Protein AF-A0A833W6I7-F1 (afdb_monomer)

Structure (mmCIF, N/CA/C/O backbone):
data_AF-A0A833W6I7-F1
#
_entry.id   AF-A0A833W6I7-F1
#
loop_
_atom_site.group_PDB
_atom_site.id
_atom_site.type_symbol
_atom_site.label_atom_id
_atom_site.label_alt_id
_atom_site.label_comp_id
_atom_site.label_asym_id
_atom_site.label_entity_id
_atom_site.label_seq_id
_atom_site.pdbx_PDB_ins_code
_atom_site.Cartn_x
_atom_site.Cartn_y
_atom_site.Cartn_z
_atom_site.occupancy
_atom_site.B_iso_or_equiv
_atom_site.auth_seq_id
_atom_site.auth_comp_id
_atom_site.auth_asym_id
_atom_site.auth_atom_id
_atom_site.pdbx_PDB_model_num
ATOM 1 N N . MET A 1 1 ? 0.940 7.226 5.268 1.00 83.69 1 MET A N 1
ATOM 2 C CA . MET A 1 1 ? 0.257 5.923 5.467 1.00 83.69 1 MET A CA 1
ATOM 3 C C . MET A 1 1 ? -1.119 6.006 6.154 1.00 83.69 1 MET A C 1
ATOM 5 O O . MET A 1 1 ? -2.097 5.591 5.545 1.00 83.69 1 MET A O 1
ATOM 9 N N . LYS A 1 2 ? -1.274 6.593 7.357 1.00 85.38 2 LYS A N 1
ATOM 10 C CA . LYS A 1 2 ? -2.568 6.609 8.098 1.00 85.38 2 LYS A CA 1
ATOM 11 C C . LYS A 1 2 ? -3.761 7.235 7.347 1.00 85.38 2 LYS A C 1
ATOM 13 O O . LYS A 1 2 ? -4.873 6.736 7.470 1.00 85.38 2 LYS A O 1
ATOM 18 N N . LYS A 1 3 ? -3.546 8.305 6.568 1.00 90.19 3 LYS A N 1
ATOM 19 C CA . LYS A 1 3 ? -4.594 8.942 5.739 1.00 90.19 3 LYS A CA 1
ATOM 20 C C . LYS A 1 3 ? -5.110 8.008 4.635 1.00 90.19 3 LYS A C 1
ATOM 22 O O . LYS A 1 3 ? -6.305 8.007 4.388 1.00 90.19 3 LYS A O 1
ATOM 27 N N . MET A 1 4 ? -4.233 7.208 4.025 1.00 86.31 4 MET A N 1
ATOM 28 C CA . MET A 1 4 ? -4.596 6.249 2.968 1.00 86.31 4 MET A CA 1
ATOM 29 C C . MET A 1 4 ? -5.417 5.093 3.544 1.00 86.31 4 MET A C 1
ATOM 31 O O . MET A 1 4 ? -6.507 4.816 3.071 1.00 86.31 4 MET A O 1
ATOM 35 N N . MET A 1 5 ? -4.988 4.532 4.681 1.00 88.94 5 MET A N 1
ATOM 36 C CA . MET A 1 5 ? -5.780 3.531 5.412 1.00 88.94 5 MET A CA 1
ATOM 37 C C . MET A 1 5 ? -7.173 4.056 5.805 1.00 88.94 5 MET A C 1
ATOM 39 O O . MET A 1 5 ? -8.164 3.358 5.653 1.00 88.94 5 MET A O 1
ATOM 43 N N . LYS A 1 6 ? -7.281 5.310 6.265 1.00 87.00 6 LYS A N 1
ATOM 44 C CA . LYS A 1 6 ? -8.588 5.932 6.557 1.00 87.00 6 LYS A CA 1
ATOM 45 C C . LYS A 1 6 ? -9.472 6.126 5.320 1.00 87.00 6 LYS A C 1
ATOM 47 O O . LYS A 1 6 ? -10.682 6.203 5.470 1.00 87.00 6 LYS A O 1
ATOM 52 N N . LYS A 1 7 ? -8.872 6.247 4.135 1.00 90.69 7 LYS A N 1
ATOM 53 C CA . LYS A 1 7 ? -9.569 6.335 2.846 1.00 90.69 7 LYS A CA 1
ATOM 54 C C . LYS A 1 7 ? -9.871 4.962 2.236 1.00 90.69 7 L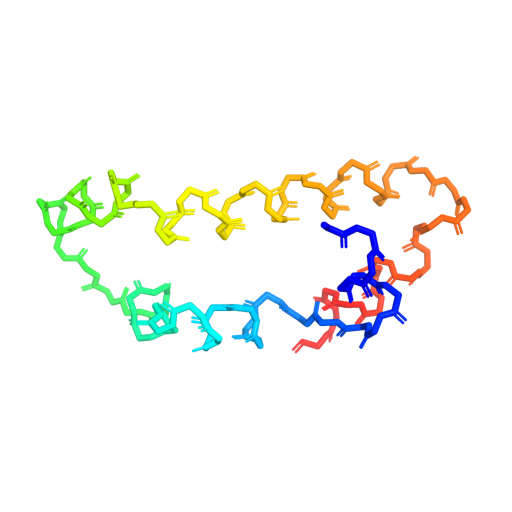YS A C 1
ATOM 56 O O . LYS A 1 7 ? -10.329 4.921 1.105 1.00 90.69 7 LYS A O 1
ATOM 61 N N . LEU A 1 8 ? -9.599 3.874 2.962 1.00 89.94 8 LEU A N 1
ATOM 62 C CA . LEU A 1 8 ? -9.741 2.500 2.479 1.00 89.94 8 LEU A CA 1
ATOM 63 C C . LEU A 1 8 ? -8.920 2.193 1.216 1.00 89.94 8 LEU A C 1
ATOM 65 O O . LEU A 1 8 ? -9.305 1.338 0.432 1.00 89.94 8 LEU A O 1
ATOM 69 N N . THR A 1 9 ? -7.784 2.871 1.020 1.00 91.81 9 THR A N 1
ATOM 70 C CA . THR A 1 9 ? -6.910 2.612 -0.133 1.00 91.81 9 THR A CA 1
ATOM 71 C C . THR A 1 9 ? -6.423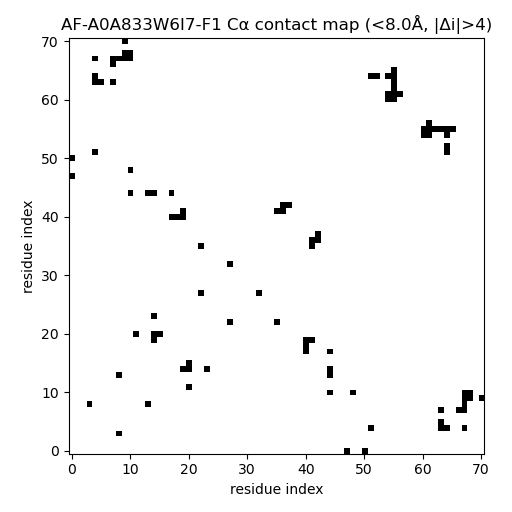 1.163 -0.109 1.00 91.81 9 THR A C 1
ATOM 73 O O . THR A 1 9 ? -5.732 0.769 0.832 1.00 91.81 9 THR A O 1
ATOM 76 N N . THR A 1 10 ? -6.776 0.383 -1.129 1.00 92.50 10 THR A N 1
ATOM 77 C CA . THR A 1 10 ? -6.349 -1.017 -1.270 1.00 92.50 10 THR A CA 1
ATOM 78 C C . THR A 1 10 ? -4.882 -1.103 -1.699 1.00 92.50 10 THR A C 1
ATOM 80 O O . THR A 1 10 ? -4.237 -0.096 -2.022 1.00 92.50 10 THR A O 1
ATOM 83 N N . LYS A 1 11 ? -4.311 -2.313 -1.679 1.00 90.06 11 LYS A N 1
ATOM 84 C CA . LYS A 1 11 ? -2.951 -2.522 -2.202 1.00 90.06 11 LYS A CA 1
ATOM 85 C C . LYS A 1 11 ? -2.931 -2.281 -3.720 1.00 90.06 11 LYS A C 1
ATOM 87 O O . LYS A 1 11 ? -1.990 -1.670 -4.218 1.00 90.06 11 LYS A O 1
ATOM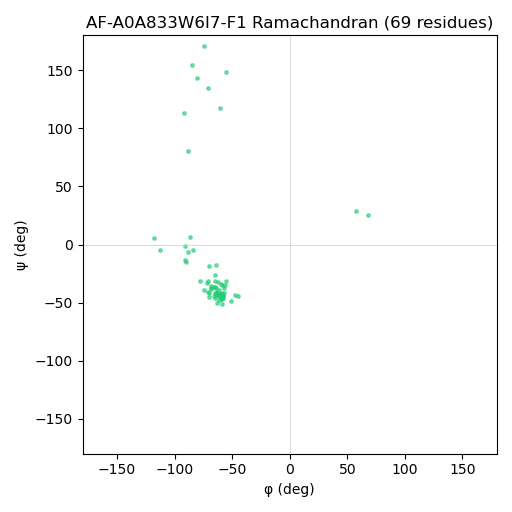 92 N N . GLU A 1 12 ? -3.991 -2.659 -4.425 1.00 91.12 12 GLU A N 1
ATOM 93 C CA . GLU A 1 12 ? -4.196 -2.452 -5.858 1.00 91.12 12 GLU A CA 1
ATOM 94 C C . GLU A 1 12 ? -4.270 -0.964 -6.198 1.00 91.12 12 GLU A C 1
ATOM 96 O O . GLU A 1 12 ? -3.514 -0.501 -7.050 1.00 91.12 12 GLU A O 1
ATOM 101 N N . ASP A 1 13 ? -5.098 -0.194 -5.485 1.00 93.50 13 ASP A N 1
ATOM 102 C CA . ASP A 1 13 ? -5.236 1.254 -5.697 1.00 93.50 13 ASP A CA 1
ATOM 103 C C . ASP A 1 13 ? -3.900 1.967 -5.504 1.00 93.50 13 ASP A C 1
ATOM 105 O O . ASP A 1 13 ? -3.527 2.877 -6.253 1.00 93.50 13 ASP A O 1
ATOM 109 N N . PHE A 1 14 ? -3.154 1.553 -4.478 1.00 94.31 14 PHE A N 1
ATOM 110 C CA . PHE A 1 14 ? -1.863 2.149 -4.194 1.00 94.31 14 PHE A CA 1
ATOM 111 C C . PHE A 1 14 ? -0.813 1.753 -5.236 1.00 94.31 14 PHE A C 1
ATOM 113 O O . PHE A 1 14 ? -0.059 2.612 -5.689 1.00 94.31 14 PHE A O 1
ATOM 120 N N . ALA A 1 15 ? -0.795 0.493 -5.679 1.00 93.75 15 ALA A N 1
ATOM 121 C CA . ALA A 1 15 ? 0.061 0.047 -6.776 1.00 93.75 15 ALA A CA 1
ATOM 122 C C . ALA A 1 15 ? -0.261 0.777 -8.092 1.00 93.75 15 ALA A C 1
ATOM 124 O O . ALA A 1 15 ? 0.660 1.158 -8.817 1.00 93.75 15 ALA A O 1
ATOM 125 N N . ALA A 1 16 ? -1.541 1.031 -8.378 1.00 94.81 16 ALA A N 1
ATOM 126 C CA . ALA A 1 16 ? -1.982 1.805 -9.536 1.00 94.81 16 ALA A CA 1
ATOM 127 C C . ALA A 1 16 ? -1.539 3.271 -9.436 1.00 94.81 16 ALA A C 1
ATOM 129 O O . ALA A 1 16 ? -0.971 3.809 -10.382 1.00 94.81 16 ALA A O 1
ATOM 130 N N . THR A 1 17 ? -1.691 3.890 -8.260 1.00 94.94 17 THR A N 1
ATOM 131 C CA . THR A 1 17 ? -1.225 5.266 -7.989 1.00 94.94 17 THR A CA 1
ATOM 132 C C . THR A 1 17 ? 0.283 5.413 -8.202 1.00 94.94 17 THR A C 1
ATOM 134 O O . THR A 1 17 ? 0.759 6.458 -8.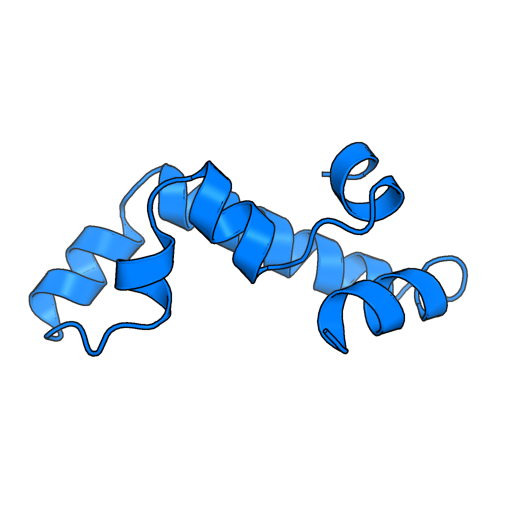638 1.00 94.94 17 THR A O 1
ATOM 137 N N . LEU A 1 18 ? 1.045 4.366 -7.886 1.00 94.75 18 LEU A N 1
ATOM 138 C CA . LEU A 1 18 ? 2.494 4.319 -8.064 1.00 94.75 18 LEU A CA 1
ATOM 139 C C . LEU A 1 18 ? 2.921 3.915 -9.486 1.00 94.75 18 LEU A C 1
ATOM 141 O O . LEU A 1 18 ? 4.115 3.910 -9.767 1.00 94.75 18 LEU A O 1
ATOM 145 N N . GLY A 1 19 ? 1.986 3.560 -10.374 1.00 95.31 19 GLY A N 1
ATOM 146 C CA . GLY A 1 19 ? 2.294 3.104 -11.734 1.00 95.31 19 GLY A CA 1
ATOM 147 C C . GLY A 1 19 ? 3.009 1.749 -11.782 1.00 95.31 19 GLY A C 1
ATOM 148 O O . GLY A 1 19 ? 3.754 1.467 -12.719 1.00 95.31 19 GLY A O 1
ATOM 149 N N . ILE A 1 20 ? 2.826 0.914 -10.755 1.00 95.38 20 ILE A N 1
ATOM 150 C CA . ILE A 1 20 ? 3.481 -0.398 -10.632 1.00 95.38 20 ILE A CA 1
ATOM 151 C C . ILE A 1 20 ? 2.492 -1.566 -10.612 1.00 95.38 20 ILE A C 1
ATOM 153 O O . ILE A 1 20 ? 2.921 -2.699 -10.413 1.00 95.38 20 ILE A O 1
ATOM 157 N N . ALA A 1 21 ? 1.196 -1.314 -10.818 1.00 93.31 21 ALA A N 1
ATOM 158 C CA . ALA A 1 21 ? 0.154 -2.342 -10.800 1.00 93.31 21 ALA A CA 1
ATOM 159 C C . ALA A 1 21 ? 0.496 -3.541 -11.704 1.00 93.31 21 ALA A C 1
ATOM 161 O O . ALA A 1 21 ? 0.496 -4.680 -11.236 1.00 93.31 21 ALA A O 1
ATOM 162 N N . ASP A 1 22 ? 0.911 -3.289 -12.948 1.00 90.81 22 ASP A N 1
ATOM 163 C CA . ASP A 1 22 ? 1.296 -4.351 -13.888 1.00 90.81 22 ASP A CA 1
ATOM 164 C C . ASP A 1 22 ? 2.541 -5.126 -13.443 1.00 90.81 22 ASP A C 1
ATOM 166 O O . ASP A 1 22 ? 2.666 -6.318 -13.704 1.00 90.81 22 ASP A O 1
ATOM 170 N N . LYS A 1 23 ? 3.471 -4.474 -12.737 1.00 91.00 23 LYS A N 1
ATOM 171 C CA . LYS A 1 23 ? 4.700 -5.111 -12.235 1.00 91.00 23 LYS A CA 1
ATOM 172 C C . LYS A 1 23 ? 4.451 -5.953 -10.986 1.00 91.00 23 LYS A C 1
ATOM 174 O O . LYS A 1 23 ? 5.146 -6.941 -10.784 1.00 91.00 23 LYS A O 1
ATOM 179 N N . ILE A 1 24 ? 3.486 -5.558 -10.154 1.00 88.06 24 ILE A N 1
ATOM 180 C CA . ILE A 1 24 ? 3.079 -6.293 -8.949 1.00 88.06 24 ILE A CA 1
ATOM 181 C C . ILE A 1 24 ? 2.272 -7.543 -9.316 1.00 88.06 24 ILE A C 1
ATOM 183 O O . ILE A 1 24 ? 2.464 -8.585 -8.695 1.00 88.06 24 ILE A O 1
ATOM 187 N N . ASN A 1 25 ? 1.403 -7.445 -10.324 1.00 85.69 25 ASN A N 1
ATOM 188 C CA . ASN A 1 25 ? 0.555 -8.553 -10.777 1.00 85.69 25 ASN A CA 1
ATOM 189 C C . ASN A 1 25 ? 1.194 -9.394 -11.896 1.00 85.69 25 ASN A C 1
ATOM 191 O O . ASN A 1 25 ? 0.701 -10.472 -12.224 1.00 85.69 25 ASN A O 1
ATOM 195 N N . GLY A 1 26 ? 2.271 -8.900 -12.506 1.00 85.00 26 GLY A N 1
ATOM 196 C CA . GLY A 1 26 ? 2.950 -9.539 -13.625 1.00 85.00 26 GLY A CA 1
ATOM 197 C C . GLY A 1 26 ? 3.973 -10.590 -13.202 1.00 85.00 26 GLY A C 1
ATOM 198 O O . GLY A 1 26 ? 4.575 -10.530 -12.130 1.00 85.00 26 GLY A O 1
ATOM 199 N N . ASN A 1 27 ? 4.232 -11.540 -14.100 1.00 85.38 27 ASN A N 1
ATOM 200 C CA . ASN A 1 27 ? 5.235 -12.578 -13.886 1.00 85.38 27 ASN A CA 1
ATOM 201 C C . ASN A 1 27 ? 6.613 -12.091 -14.369 1.00 85.38 27 ASN A C 1
ATOM 203 O O . ASN A 1 27 ? 7.035 -12.353 -15.496 1.00 85.38 27 ASN A O 1
ATOM 207 N N . LEU A 1 28 ? 7.293 -11.300 -13.536 1.00 89.94 28 LEU A N 1
ATOM 208 C CA . LEU A 1 28 ? 8.616 -10.761 -13.855 1.00 89.94 28 LEU A CA 1
ATOM 209 C C . LEU A 1 28 ? 9.687 -11.861 -13.821 1.00 89.94 28 LEU A C 1
ATOM 211 O O . LEU A 1 28 ? 9.810 -12.602 -12.846 1.00 89.94 28 LEU A O 1
ATOM 215 N N . SER A 1 29 ? 10.557 -11.895 -14.834 1.00 93.12 29 SER A N 1
ATOM 216 C CA . SER A 1 29 ? 11.793 -12.685 -14.780 1.00 93.12 29 SER A CA 1
ATOM 217 C C . SER A 1 29 ? 12.628 -12.303 -13.555 1.00 93.12 29 SER A C 1
ATOM 219 O O . SER A 1 29 ? 12.676 -11.132 -13.175 1.00 93.12 29 SER A O 1
ATOM 221 N N . ARG A 1 30 ? 13.375 -13.255 -12.980 1.00 90.06 30 ARG A N 1
ATOM 222 C CA . ARG A 1 30 ? 14.157 -13.056 -11.740 1.00 90.06 30 ARG A CA 1
ATOM 223 C C . ARG A 1 30 ? 15.010 -11.776 -11.740 1.00 90.06 30 ARG A C 1
ATOM 225 O O . ARG A 1 30 ? 15.021 -11.051 -10.751 1.00 90.06 30 ARG A O 1
ATOM 232 N N . GLY A 1 31 ? 15.692 -11.472 -12.847 1.00 93.94 31 GLY A N 1
ATOM 233 C CA . GLY A 1 31 ? 16.496 -10.250 -12.975 1.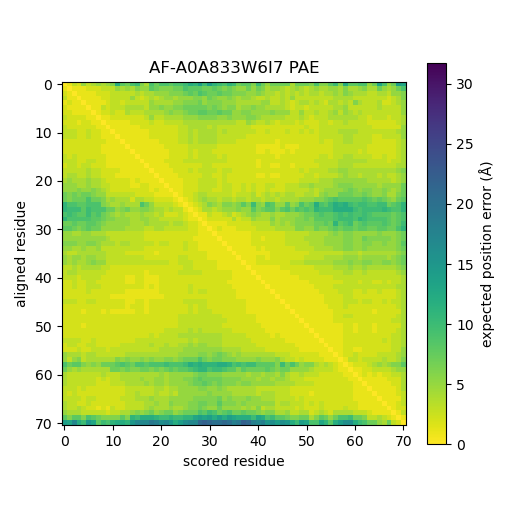00 93.94 31 GLY A CA 1
ATOM 234 C C . GLY A 1 31 ? 15.665 -8.961 -13.021 1.00 93.94 31 GLY A C 1
ATOM 235 O O . GLY A 1 31 ? 16.041 -7.962 -12.411 1.00 93.94 31 GLY A O 1
ATOM 236 N N . ALA A 1 32 ? 14.511 -8.984 -13.694 1.00 92.69 32 ALA A N 1
ATOM 237 C CA . ALA A 1 32 ? 13.583 -7.854 -13.733 1.00 92.69 32 ALA A CA 1
ATOM 238 C C . ALA A 1 32 ? 12.928 -7.622 -12.364 1.00 92.69 32 ALA A C 1
ATOM 240 O O . ALA A 1 32 ? 12.791 -6.476 -11.943 1.00 92.69 32 ALA A O 1
ATOM 241 N N . LEU A 1 33 ? 12.613 -8.700 -11.640 1.00 92.38 33 LEU A N 1
ATOM 242 C CA . LEU A 1 33 ? 12.104 -8.637 -10.275 1.00 92.38 33 LEU A CA 1
ATOM 243 C C . LEU A 1 33 ? 13.114 -7.986 -9.325 1.00 92.38 33 LEU A C 1
ATOM 245 O O . LEU A 1 33 ? 12.745 -7.075 -8.593 1.00 92.38 33 LEU A O 1
ATOM 249 N N . MET A 1 34 ? 14.391 -8.390 -9.367 1.00 93.62 34 MET A N 1
ATOM 250 C CA . MET A 1 34 ? 15.425 -7.775 -8.520 1.00 93.62 34 MET A CA 1
ATOM 251 C C . MET A 1 34 ? 15.563 -6.273 -8.782 1.00 93.62 34 MET A C 1
ATOM 253 O O . MET A 1 34 ? 15.633 -5.497 -7.835 1.00 93.62 34 MET A O 1
ATOM 257 N N . ARG A 1 35 ? 15.555 -5.851 -10.054 1.00 94.81 35 ARG A N 1
ATOM 258 C CA . ARG A 1 35 ? 15.601 -4.424 -10.416 1.00 94.81 35 ARG A CA 1
ATOM 259 C C . ARG A 1 35 ? 14.351 -3.684 -9.955 1.00 94.81 35 ARG A C 1
ATOM 261 O O . ARG A 1 35 ? 14.449 -2.577 -9.444 1.00 94.81 35 ARG A O 1
ATOM 268 N N . PHE A 1 36 ? 13.180 -4.296 -10.107 1.00 93.81 36 PHE A N 1
ATOM 269 C CA . PHE A 1 36 ? 11.923 -3.717 -9.652 1.00 93.81 36 PHE A CA 1
ATOM 270 C C . PHE A 1 36 ? 11.894 -3.531 -8.130 1.00 93.81 36 PHE A C 1
ATOM 272 O O . PHE A 1 36 ? 11.500 -2.469 -7.655 1.00 93.81 36 PHE A O 1
ATOM 279 N N . MET A 1 37 ? 12.389 -4.509 -7.368 1.00 93.00 37 MET A N 1
ATOM 280 C CA . MET A 1 37 ? 12.464 -4.432 -5.907 1.00 93.00 37 MET A CA 1
ATOM 281 C C . MET A 1 37 ? 13.389 -3.319 -5.388 1.00 93.00 37 MET A C 1
ATOM 283 O O . MET A 1 37 ? 13.277 -2.951 -4.224 1.00 93.00 37 MET A O 1
ATOM 287 N N . GLN A 1 38 ? 14.277 -2.785 -6.233 1.00 95.00 38 GLN A N 1
ATOM 288 C CA . GLN A 1 38 ? 15.165 -1.658 -5.917 1.00 95.00 38 GLN A CA 1
ATOM 289 C C . GLN A 1 38 ? 14.553 -0.290 -6.264 1.00 95.00 38 GLN A C 1
ATOM 291 O O . GLN A 1 38 ? 15.199 0.737 -6.079 1.00 95.00 38 GLN A O 1
ATOM 296 N N . THR A 1 39 ? 13.335 -0.250 -6.813 1.00 96.25 39 THR A N 1
ATOM 297 C CA . THR A 1 39 ? 12.681 1.016 -7.174 1.00 96.25 39 THR A CA 1
ATOM 298 C C . THR A 1 39 ? 12.035 1.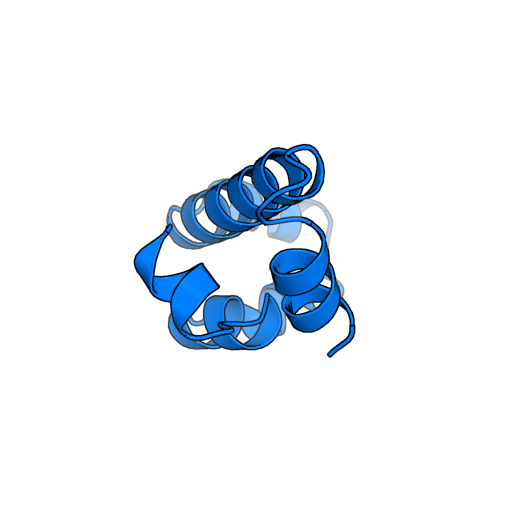684 -5.965 1.00 96.25 39 THR A C 1
ATOM 300 O O . THR A 1 39 ? 11.420 1.024 -5.124 1.00 96.25 39 THR A O 1
ATOM 303 N N . THR A 1 40 ? 12.090 3.016 -5.927 1.00 96.81 40 THR A N 1
ATOM 304 C CA . THR A 1 40 ? 11.438 3.839 -4.898 1.00 96.81 40 THR A CA 1
ATOM 305 C C . THR A 1 40 ? 9.930 3.572 -4.815 1.00 96.81 40 THR A C 1
ATOM 307 O O . THR A 1 40 ? 9.331 3.620 -3.739 1.00 96.81 40 THR A O 1
ATOM 310 N N . GLU A 1 41 ? 9.277 3.293 -5.943 1.00 96.62 41 GLU A N 1
ATOM 311 C CA . GLU A 1 41 ? 7.852 2.965 -6.011 1.00 96.62 41 GLU A CA 1
ATOM 312 C C . GLU A 1 41 ? 7.557 1.649 -5.290 1.00 96.62 41 GLU A C 1
ATOM 314 O O . GLU A 1 41 ? 6.634 1.586 -4.474 1.00 96.62 41 GLU A O 1
ATOM 319 N N . TYR A 1 42 ? 8.366 0.614 -5.531 1.00 95.75 42 TYR A N 1
ATOM 320 C CA . TYR A 1 42 ? 8.226 -0.656 -4.826 1.00 95.75 42 TYR A CA 1
ATOM 321 C C . TYR A 1 42 ? 8.481 -0.501 -3.324 1.00 95.75 42 TYR A C 1
ATOM 323 O O . TYR A 1 42 ? 7.731 -1.048 -2.515 1.00 95.75 42 TYR A O 1
ATOM 331 N N . GLU A 1 43 ? 9.481 0.288 -2.926 1.00 96.19 43 GLU A N 1
ATOM 332 C CA . GLU A 1 43 ? 9.746 0.575 -1.512 1.00 96.19 43 GLU A CA 1
ATOM 333 C C . GLU A 1 43 ? 8.553 1.254 -0.831 1.00 96.19 43 GLU A C 1
ATOM 335 O O . GLU A 1 43 ? 8.139 0.837 0.254 1.00 96.19 43 GLU A O 1
ATOM 340 N N . LYS A 1 44 ? 7.938 2.253 -1.480 1.00 95.50 44 LYS A N 1
ATOM 341 C CA . LYS A 1 44 ? 6.717 2.910 -0.981 1.00 95.50 44 LYS A CA 1
ATOM 342 C C . LYS A 1 44 ? 5.574 1.913 -0.827 1.00 95.50 44 LYS A C 1
ATOM 344 O O . LYS A 1 44 ? 4.914 1.911 0.216 1.00 95.50 44 LYS A O 1
ATOM 349 N N . TYR A 1 45 ? 5.348 1.073 -1.838 1.00 95.44 45 TYR A N 1
ATOM 350 C CA . TYR A 1 45 ? 4.328 0.024 -1.816 1.00 95.44 45 TYR A CA 1
ATOM 351 C C . TYR A 1 45 ? 4.546 -0.949 -0.656 1.00 95.44 45 TYR A C 1
ATOM 353 O O . TYR A 1 45 ? 3.647 -1.156 0.161 1.00 95.44 45 TYR A O 1
ATOM 361 N N . ARG A 1 46 ? 5.767 -1.474 -0.519 1.00 95.31 46 ARG A N 1
ATOM 362 C CA . ARG A 1 46 ? 6.150 -2.384 0.562 1.00 95.31 46 ARG A CA 1
ATOM 363 C C . ARG A 1 46 ? 5.953 -1.745 1.935 1.00 95.31 46 ARG A C 1
ATOM 365 O O . ARG A 1 46 ? 5.310 -2.342 2.792 1.00 95.31 46 ARG A O 1
ATOM 372 N N . ALA A 1 47 ? 6.406 -0.506 2.119 1.00 96.00 47 ALA A N 1
ATOM 373 C CA . ALA A 1 47 ? 6.233 0.225 3.372 1.00 96.00 47 ALA A CA 1
ATOM 374 C C . ALA A 1 47 ? 4.752 0.415 3.740 1.00 96.00 47 ALA A C 1
ATOM 376 O O . ALA A 1 47 ? 4.393 0.401 4.920 1.00 96.00 47 ALA A O 1
ATOM 377 N N . TYR A 1 48 ? 3.869 0.589 2.752 1.00 94.50 48 TYR A N 1
ATOM 378 C CA . TYR A 1 48 ? 2.434 0.656 3.011 1.00 94.50 48 TYR A CA 1
ATOM 379 C C . TYR A 1 48 ? 1.855 -0.699 3.427 1.00 94.50 48 TYR A C 1
ATOM 381 O O . TYR A 1 48 ? 1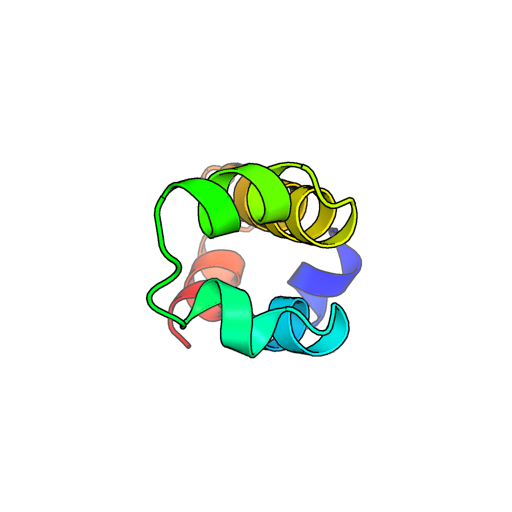.077 -0.758 4.381 1.00 94.50 48 TYR A O 1
ATOM 389 N N . MET A 1 49 ? 2.272 -1.785 2.775 1.00 94.06 49 MET A N 1
ATOM 390 C CA . MET A 1 49 ? 1.868 -3.145 3.144 1.00 94.06 49 MET A CA 1
ATOM 391 C C . MET A 1 49 ? 2.311 -3.507 4.565 1.00 94.06 49 MET A C 1
ATOM 393 O O . MET A 1 49 ? 1.504 -4.011 5.350 1.00 94.06 49 MET A O 1
ATOM 397 N N . ASP A 1 50 ? 3.548 -3.173 4.930 1.00 95.44 50 ASP A N 1
ATOM 398 C CA . ASP A 1 50 ? 4.080 -3.374 6.280 1.00 95.44 50 ASP A CA 1
ATOM 399 C C . ASP A 1 50 ? 3.316 -2.530 7.309 1.00 95.44 50 ASP A C 1
ATOM 401 O O . ASP A 1 50 ? 2.886 -3.039 8.346 1.00 95.44 50 ASP A O 1
ATOM 405 N N . PHE A 1 51 ? 3.008 -1.272 6.978 1.00 94.38 51 PHE A N 1
ATOM 406 C CA . PHE A 1 51 ? 2.151 -0.428 7.809 1.00 94.38 51 PHE A CA 1
ATOM 407 C C . PHE A 1 51 ? 0.759 -1.041 8.034 1.00 94.38 51 PHE A C 1
ATOM 409 O O . PHE A 1 51 ? 0.258 -1.023 9.160 1.00 94.38 51 PHE A O 1
ATOM 416 N N . LEU A 1 52 ? 0.116 -1.581 6.992 1.00 93.12 52 LEU A N 1
ATOM 417 C CA . LEU A 1 52 ? -1.178 -2.254 7.130 1.00 93.12 52 LEU A CA 1
ATOM 418 C C . LEU A 1 52 ? -1.055 -3.503 8.010 1.00 93.12 52 LEU A C 1
ATOM 420 O O . LEU A 1 52 ? -1.899 -3.713 8.879 1.00 93.12 52 LEU A O 1
ATOM 424 N N . ASN A 1 53 ? 0.001 -4.303 7.842 1.00 93.44 53 ASN A N 1
ATOM 425 C CA . ASN A 1 53 ? 0.271 -5.472 8.685 1.00 93.44 53 ASN A CA 1
ATOM 426 C C . ASN A 1 53 ? 0.398 -5.095 10.166 1.00 93.44 53 ASN A C 1
ATOM 428 O O . ASN A 1 53 ? -0.201 -5.745 11.023 1.00 93.44 53 ASN A O 1
ATOM 432 N N . ASP A 1 54 ? 1.112 -4.017 10.475 1.00 94.44 54 ASP A N 1
ATOM 433 C CA . ASP A 1 54 ? 1.266 -3.555 11.853 1.00 94.44 54 ASP A CA 1
ATOM 434 C C . ASP A 1 54 ? -0.012 -2.944 12.426 1.00 94.44 54 ASP A C 1
ATOM 436 O O . ASP A 1 54 ? -0.302 -3.106 13.613 1.00 94.44 54 ASP A O 1
ATOM 440 N N . MET A 1 55 ? -0.821 -2.279 11.600 1.00 92.62 55 MET A N 1
ATOM 441 C CA . MET A 1 55 ? -2.127 -1.778 12.030 1.00 92.62 55 MET A CA 1
ATOM 442 C C . MET A 1 55 ? -3.140 -2.905 12.237 1.00 92.62 55 MET A C 1
ATOM 444 O O . MET A 1 55 ? -3.959 -2.802 13.146 1.00 92.62 55 MET A O 1
ATOM 448 N N . ALA A 1 56 ? -3.050 -4.005 11.485 1.00 92.25 56 ALA A N 1
ATOM 449 C CA . ALA A 1 56 ? -3.907 -5.175 11.679 1.00 92.25 56 ALA A CA 1
ATOM 450 C C . ALA A 1 56 ? -3.716 -5.823 13.059 1.00 92.25 56 ALA A C 1
ATOM 452 O O . ALA A 1 56 ? -4.674 -6.339 13.629 1.00 92.25 56 ALA A O 1
ATOM 453 N N . LYS A 1 57 ? -2.500 -5.760 13.620 1.00 92.88 57 LYS A N 1
ATOM 454 C CA . LYS A 1 57 ? -2.187 -6.259 14.973 1.00 92.88 57 LYS A CA 1
ATOM 455 C C . LYS A 1 57 ? -2.806 -5.398 16.080 1.00 92.88 57 LYS A C 1
ATOM 457 O O . LYS A 1 57 ? -2.925 -5.841 17.218 1.00 92.88 57 LYS A O 1
ATOM 462 N N . LYS A 1 58 ? -3.200 -4.157 15.777 1.00 91.94 58 LYS A N 1
ATOM 463 C CA . LYS A 1 58 ? -3.815 -3.239 16.743 1.00 91.94 58 LYS A CA 1
ATOM 464 C C . LYS A 1 58 ? -5.330 -3.401 16.686 1.00 91.94 58 LYS A C 1
ATOM 466 O O . LYS A 1 58 ? -5.943 -2.987 15.707 1.00 91.94 58 LYS A O 1
ATOM 471 N N . SER A 1 59 ? -5.941 -3.913 17.760 1.00 83.38 59 SER A N 1
ATOM 472 C CA . SER A 1 59 ? -7.392 -4.192 17.843 1.00 83.38 59 SER A CA 1
ATOM 473 C C . SER A 1 59 ? -8.272 -3.055 17.289 1.00 83.38 59 SER A C 1
ATOM 475 O O . SER A 1 59 ? -9.133 -3.288 16.444 1.00 83.38 59 SER A O 1
ATOM 477 N N . LYS A 1 60 ? -7.955 -1.796 17.631 1.00 91.00 60 LYS A N 1
ATOM 478 C CA . LYS A 1 60 ? -8.654 -0.590 17.142 1.00 91.00 60 LYS A CA 1
ATOM 479 C C . LYS A 1 60 ? -8.721 -0.451 15.611 1.00 91.00 60 LYS A C 1
ATOM 481 O O . LYS A 1 60 ? -9.649 0.168 15.102 1.00 91.00 60 LYS A O 1
ATOM 486 N N . TYR A 1 61 ? -7.723 -0.945 14.885 1.00 90.19 61 TYR A N 1
ATOM 487 C CA . TYR A 1 61 ? -7.621 -0.804 13.428 1.00 90.19 61 TYR A CA 1
ATOM 488 C C . TYR A 1 61 ? -7.771 -2.137 12.689 1.00 90.19 61 TYR A C 1
ATOM 490 O O . TYR A 1 61 ? -7.835 -2.134 11.463 1.00 90.19 61 TYR A O 1
ATOM 498 N N . ALA A 1 62 ? -7.875 -3.261 13.402 1.00 90.50 62 ALA A N 1
ATOM 499 C CA . ALA A 1 62 ? -7.940 -4.594 12.813 1.00 90.50 62 ALA A CA 1
ATOM 500 C C . ALA A 1 62 ? -9.117 -4.752 11.837 1.00 90.50 62 ALA A C 1
ATOM 502 O O . ALA A 1 62 ? -8.923 -5.235 10.724 1.00 90.50 62 ALA A O 1
ATOM 503 N N . ALA A 1 63 ? -10.315 -4.292 12.217 1.00 89.75 63 ALA A N 1
ATOM 504 C CA . ALA A 1 63 ? -11.495 -4.331 11.349 1.00 89.75 63 ALA A CA 1
ATOM 505 C C . ALA A 1 63 ? -11.298 -3.496 10.072 1.00 89.75 63 ALA A C 1
ATOM 507 O O . ALA A 1 63 ? -11.575 -3.967 8.973 1.00 89.75 63 ALA A O 1
ATOM 508 N N . LEU A 1 64 ? -10.735 -2.292 10.216 1.00 90.56 64 LEU A N 1
ATOM 509 C CA . LEU A 1 64 ? -10.459 -1.403 9.090 1.00 90.56 64 LEU A CA 1
ATOM 510 C C . LEU A 1 64 ? -9.438 -2.016 8.122 1.00 90.56 64 LEU A C 1
ATOM 512 O O . LEU A 1 64 ? -9.631 -1.983 6.913 1.00 90.56 64 LEU A O 1
ATOM 516 N N . VAL A 1 65 ? -8.360 -2.615 8.637 1.00 90.88 65 VAL A N 1
ATOM 517 C CA . VAL A 1 65 ? -7.360 -3.267 7.780 1.00 90.88 65 VAL A CA 1
ATOM 518 C C . VAL A 1 65 ? -7.920 -4.521 7.107 1.00 90.88 65 VAL A C 1
ATOM 520 O O . VAL A 1 65 ? -7.588 -4.775 5.952 1.00 90.88 65 VAL A O 1
ATOM 523 N N . ARG A 1 66 ? -8.783 -5.292 7.782 1.00 90.81 66 ARG A N 1
ATOM 524 C CA . ARG A 1 66 ? -9.477 -6.427 7.149 1.00 90.81 66 ARG A CA 1
ATOM 525 C C . ARG A 1 66 ? -10.325 -5.973 5.966 1.00 90.81 66 ARG A C 1
ATOM 527 O O . ARG A 1 66 ? -10.265 -6.617 4.930 1.00 90.81 66 ARG A O 1
ATOM 534 N N . GLN A 1 67 ? -11.039 -4.856 6.096 1.00 90.56 67 GLN A N 1
ATOM 535 C CA . GLN A 1 67 ? -11.821 -4.291 4.996 1.00 90.56 67 GLN A CA 1
ATOM 536 C C . GLN A 1 67 ? -10.938 -3.902 3.802 1.00 90.56 67 GLN A C 1
ATOM 538 O O . GLN A 1 67 ? -11.273 -4.215 2.670 1.00 90.56 67 GLN A O 1
ATOM 543 N N . ILE A 1 68 ? -9.780 -3.289 4.060 1.00 87.81 68 ILE A N 1
ATOM 544 C CA . ILE A 1 68 ? -8.823 -2.885 3.015 1.00 87.81 68 ILE A CA 1
ATOM 545 C C . ILE A 1 68 ? -8.221 -4.085 2.274 1.00 87.81 68 ILE A C 1
ATOM 547 O O . ILE A 1 68 ? -7.942 -3.989 1.087 1.00 87.81 68 ILE A O 1
ATOM 551 N N . LYS A 1 69 ? -7.970 -5.195 2.979 1.00 84.56 69 LYS A N 1
ATOM 552 C CA . LYS A 1 69 ? -7.333 -6.399 2.416 1.00 84.56 69 LYS A CA 1
ATOM 553 C C . LYS A 1 69 ? -8.307 -7.422 1.828 1.00 84.56 69 LYS A C 1
ATOM 555 O O . LYS A 1 69 ? -7.847 -8.382 1.221 1.00 84.56 69 LYS A O 1
ATOM 560 N N . GLY A 1 70 ? -9.594 -7.294 2.144 1.00 79.00 70 GLY A N 1
ATOM 561 C CA . GLY A 1 70 ? -10.650 -8.195 1.681 1.00 79.00 70 GLY A CA 1
ATOM 562 C C . GLY A 1 70 ? -11.266 -7.791 0.341 1.00 79.00 70 GLY A C 1
ATOM 563 O O . GLY A 1 70 ? -12.092 -8.542 -0.169 1.00 79.00 70 GLY A O 1
ATOM 564 N N . HIS A 1 71 ? -10.886 -6.622 -0.183 1.00 57.56 71 HIS A N 1
ATOM 565 C CA . HIS A 1 71 ? -11.062 -6.231 -1.580 1.00 57.56 71 HIS A CA 1
ATOM 566 C C . HIS A 1 71 ? -9.894 -6.757 -2.413 1.00 57.56 71 HIS A C 1
ATOM 568 O O . HIS A 1 71 ? -10.153 -7.106 -3.583 1.00 57.56 71 HIS A O 1
#

Secondary structure (DSSP, 8-state):
-HHHHHTT--HHHHHHHTT-HHHHHS---HHHHHHHHTSHHHHHHHHHHHHHHHHHTSHHHHHHHHHHH--

pLDDT: mean 91.2, std 5.44, range [57.56, 96.81]

Mean predicted aligned error: 3.54 Å

Solvent-acce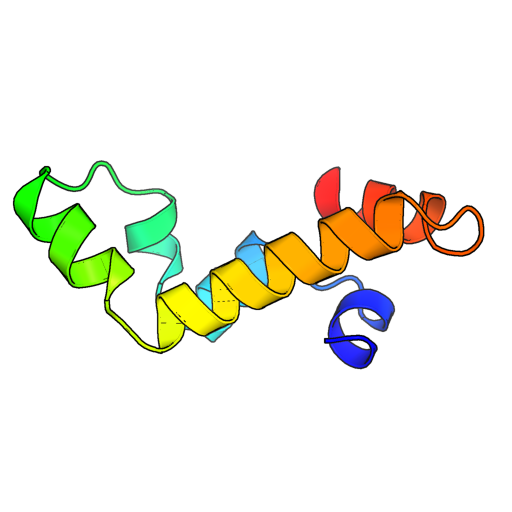ssible surface area (backbone atoms only — not comparable to full-atom values): 4089 Å² total; per-residue (Å²): 106,72,70,44,59,74,67,52,54,29,71,64,57,49,28,49,74,59,74,37,40,68,67,72,76,41,91,61,54,73,71,54,41,56,56,48,66,71,31,72,55,46,47,54,52,49,54,47,53,52,51,45,56,59,37,39,73,36,76,95,36,24,67,60,39,49,57,28,70,73,109

Foldseek 3Di:
DVVCLVVLPALQNLCVVLVNNCVVPDDDDPVRVVVVCPDPSVVVSVVVVVVLVVLCVPPVCVVSSCSSHVD

InterPro domains:
  IPR040691 PexRD2, WYL domain [PF18488] (1-55)

Radius of gyration: 13.01 Å; Cα contacts (8 Å, |Δi|>4): 51; chains: 1; bounding box: 28×22×33 Å

Organism: Phytophthora infestans (NCBI:txid4787)

Sequence (71 aa):
MKKMMKKLTTKEDFAATLGIADKINGNLSRGALMRFMQTTEYEKYRAYMDFLNDMAKKSKYAALVRQIKGH

=== Feature glossary ===
Key to the feature types in this record:

— What the protein is —

Primary structure: the covalent order of the twenty standard amino acids along the backbone. Two proteins with the same sequence will (almost always) fold to the same structure; two with 30% identity often share a fold but not the details.

Database cross-references. InterPro integrates a dozen domain/family signature databases into unified entries with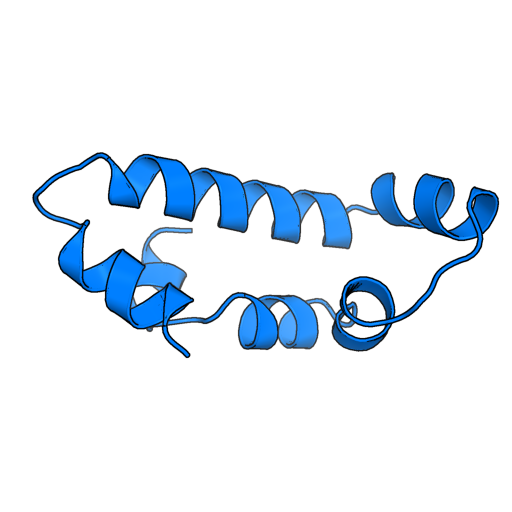 residue-range hits. GO terms attach function/process/location labels with evidence codes. CATH codes position the fold in a four-level structural taxonomy. Organism is the NCBI-taxonomy species name.

— Where its atoms are —

The mmCIF block holds the 3D Cartesian coordinates of each backbone atom (N, Cα, C, O) in ångströms. mmCIF is the PDB's canonical archive format — a tagged-loop text representation of the atomic model.

Six rendered views show the 3D structure from the faces of a cube — i.e. along ±x, ±y, ±z. Rendering representation is drawn randomly per protein from cartoon (secondary-structure ribbons), sticks (backbone bonds), or molecular surface; coloring is either N→C rainbow (blue at the N-terminus through red at the C-terminus) or one color per chain.

— Local backbone conformation —

DSSP 8-state secondary structure assigns each residue one of H (α-helix), G (3₁₀-helix), I (π-helix), E (extended β-strand), B (isolated β-bridge), T (hydrogen-bonded turn), S (bend), or '-' (coil). The assignment is computed from backbone hydrogen-bond geometry via the Kabsch–Sander algorithm.

P-SEA three-state annotation labels each residue as helix, strand, or coil based purely on the geometry of the Cα trace. It serves as a fallback when the full backbone (and thus DSSP) is unavailable.

The φ/ψ torsion pair specifies the backbone conformation at each residue. φ rotates about the N–Cα bond, ψ about the Cα–C bond. Steric clashes forbid most of the (φ, ψ) plane — the allowed regions (α-helix basin, β-sheet basin, left-handed helix) are the Ramachandran-allowed regions.

— Global shape and packing —

The geometric summary reports three shape descriptors. Rg (radius of gyration) measures how spread out the Cα atoms are about their centre of mass; compact globular proteins have small Rg, elongated or unfolded ones large. Cα contacts (<8 Å, |i−j|>4) count long-range residue pairs in spatial proximity — high for tightly packed folds, near zero for rods or random coil. The bounding-box extents give the protein's footprint along x, y, z in Å.

Accessible surface area quantifies burial. A residue with SASA near zero is packed into the hydrophobic core; one with SASA >100 Å² sits on the surface. Computed here via the Shrake–Rupley numerical algorithm with a 1.4 Å probe.

Plot images: a contact map (which residues are close in 3D, as an N×N binary image), a Ramachandran scatter (backbone torsion angles, revealing secondary-structure composition at a glance), and — for AlphaFold structures — a PAE heatmap (pairwise prediction confidence).

— Structural neighborhood —

The Foldseek 3Di string encodes local tertiary geometry as a 20-letter alphabet — one character per residue — derived from the relative positions of nearby Cα atoms. Unlike the amino-acid sequence, 3Di is a direct function of the 3D structure, so two proteins with the same fold have similar 3Di strings even at low sequence identity.

Nearest PDB neighbors are the top structural matches found by Foldseek when searching this structure against the entire Protein Data Bank. Each hit reports a TM-score (0 to 1; >0.5 almost always implies the same fold) and an E-value. These are *structural* homologs — they may share no detectable sequence similarity.

— Confidence and disorder —

For AlphaFold models, the B-factor field carries pLDDT — the model's own estimate of local accuracy on a 0–100 scale. Regions with pLDDT<50 should be treated as essentially unmodeled; they often correspond to intrinsically disordered segments.

B-factor (Debye–Waller factor) reflects atomic displacement in the crystal lattice. It is an experimental observable (units Å²), not a prediction; low values mean the atom is pinned down, high values mean it moves or is heterogeneous across the crystal.

Predicted aligned error is AlphaFold's pairwise confidence. Unlike pLDDT (per-residue), PAE is per-residue-pair and captures whether two parts of the structure are correctly placed relative to each other. Units are ångströms of expected positional error.